Protein AF-A0A9D3XQR3-F1 (afdb_monomer_lite)

Radius of gyration: 24.67 Å; chains: 1; bounding box: 33×75×68 Å

Structure (mmCIF, N/CA/C/O backbone):
data_AF-A0A9D3XQR3-F1
#
_entry.id   AF-A0A9D3XQR3-F1
#
loop_
_atom_site.group_PDB
_atom_site.id
_atom_site.type_symbol
_atom_site.label_atom_id
_atom_site.label_alt_id
_atom_site.label_comp_id
_atom_site.label_asym_id
_atom_site.label_entity_id
_atom_site.label_seq_id
_atom_site.pdbx_PDB_ins_code
_atom_site.Cartn_x
_atom_site.Cartn_y
_atom_site.Cartn_z
_atom_site.occupancy
_atom_site.B_iso_or_equiv
_atom_site.auth_seq_id
_atom_site.auth_comp_id
_atom_site.auth_asym_id
_atom_site.auth_atom_id
_atom_site.pdbx_PDB_model_num
ATOM 1 N N . MET A 1 1 ? 0.867 57.495 -52.611 1.00 36.56 1 MET A N 1
ATOM 2 C CA . MET A 1 1 ? 1.716 58.319 -51.723 1.00 36.56 1 MET A CA 1
ATOM 3 C C . MET A 1 1 ? 1.728 57.601 -50.383 1.00 36.56 1 MET A C 1
ATOM 5 O O . MET A 1 1 ? 0.683 57.529 -49.768 1.00 36.56 1 MET A O 1
ATOM 9 N N . GLY A 1 2 ? 2.753 56.856 -49.982 1.00 34.25 2 GLY A N 1
ATOM 10 C CA . GLY A 1 2 ? 4.183 57.099 -50.151 1.00 34.25 2 GLY A CA 1
ATOM 11 C C . GLY A 1 2 ? 4.692 57.757 -48.869 1.00 34.25 2 GLY A C 1
ATOM 12 O O . GLY A 1 2 ? 4.569 58.967 -48.740 1.00 34.25 2 GLY A O 1
ATOM 13 N N . GLY A 1 3 ? 5.193 56.952 -47.929 1.00 29.38 3 GLY A N 1
ATOM 14 C CA . GLY A 1 3 ? 5.744 57.391 -46.646 1.00 29.38 3 GLY A CA 1
ATOM 15 C C . GLY A 1 3 ? 6.343 56.202 -45.893 1.00 29.38 3 GLY A C 1
ATOM 16 O O . GLY A 1 3 ? 5.610 55.354 -45.401 1.00 29.38 3 GLY A O 1
ATOM 17 N N . VAL A 1 4 ? 7.671 56.126 -45.919 1.00 31.14 4 VAL A N 1
ATOM 18 C CA . VAL A 1 4 ? 8.575 55.076 -45.411 1.00 31.14 4 VAL A CA 1
ATOM 19 C C . VAL A 1 4 ? 9.094 55.483 -44.016 1.00 31.14 4 VAL A C 1
ATOM 21 O O . VAL A 1 4 ? 8.938 56.651 -43.659 1.00 31.14 4 VAL A O 1
ATOM 24 N N . LEU A 1 5 ? 9.830 54.567 -43.347 1.00 29.59 5 LEU A N 1
ATOM 25 C CA . LEU A 1 5 ? 10.970 54.802 -42.415 1.00 29.59 5 LEU A CA 1
ATOM 26 C C . LEU A 1 5 ? 10.578 54.636 -40.910 1.00 29.59 5 LEU A C 1
ATOM 28 O O . LEU A 1 5 ? 9.676 55.329 -40.466 1.00 29.59 5 LEU A O 1
ATOM 32 N N . LEU A 1 6 ? 11.148 53.786 -40.030 1.00 31.88 6 LEU A N 1
ATOM 33 C CA . LEU A 1 6 ? 12.349 52.926 -39.998 1.00 31.88 6 LEU A CA 1
ATOM 34 C C . LEU A 1 6 ? 12.322 51.918 -38.821 1.00 31.88 6 LEU A C 1
ATOM 36 O O . LEU A 1 6 ? 11.731 52.199 -37.784 1.00 31.88 6 LEU A O 1
ATOM 40 N N . GLU A 1 7 ? 13.110 50.851 -39.009 1.00 30.36 7 GLU A N 1
ATOM 41 C CA . GLU A 1 7 ? 13.994 50.143 -38.053 1.00 30.36 7 GLU A CA 1
ATOM 42 C C . GLU A 1 7 ? 13.394 49.355 -36.878 1.00 30.36 7 GLU A C 1
ATOM 44 O O . GLU A 1 7 ? 12.805 49.883 -35.940 1.00 30.36 7 GLU A O 1
ATOM 49 N N . GLY A 1 8 ? 13.694 48.055 -36.894 1.00 31.11 8 GLY A N 1
ATOM 50 C CA . GLY A 1 8 ? 13.479 47.115 -35.802 1.00 31.11 8 GLY A CA 1
ATOM 51 C C . GLY A 1 8 ? 14.103 45.771 -36.158 1.00 31.11 8 GLY A C 1
ATOM 52 O O . GLY A 1 8 ? 13.409 44.854 -36.581 1.00 31.11 8 GLY A O 1
ATOM 53 N N . ASP A 1 9 ? 15.429 45.734 -36.060 1.00 36.53 9 ASP A N 1
ATOM 54 C CA . ASP A 1 9 ? 16.329 44.581 -36.108 1.00 36.53 9 ASP A CA 1
ATOM 55 C C . ASP A 1 9 ? 15.867 43.384 -35.240 1.00 36.53 9 ASP A C 1
ATOM 57 O O . ASP A 1 9 ? 15.055 43.534 -34.327 1.00 36.53 9 ASP A O 1
ATOM 61 N N . GLN A 1 10 ? 16.504 42.231 -35.489 1.00 32.34 10 GLN A N 1
ATOM 62 C CA . GLN A 1 10 ? 16.612 41.003 -34.683 1.00 32.34 10 GLN A CA 1
ATOM 63 C C . GLN A 1 10 ? 15.957 39.760 -35.308 1.00 32.34 10 GLN A C 1
ATOM 65 O O . GLN A 1 10 ? 14.872 39.302 -34.961 1.00 32.34 10 GLN A O 1
ATOM 70 N N . THR A 1 11 ? 16.728 39.155 -36.212 1.00 37.69 11 THR A N 1
ATOM 71 C CA . THR A 1 11 ? 17.119 37.737 -36.192 1.00 37.69 11 THR A CA 1
ATOM 72 C C . THR A 1 11 ? 16.499 36.879 -35.075 1.00 37.69 11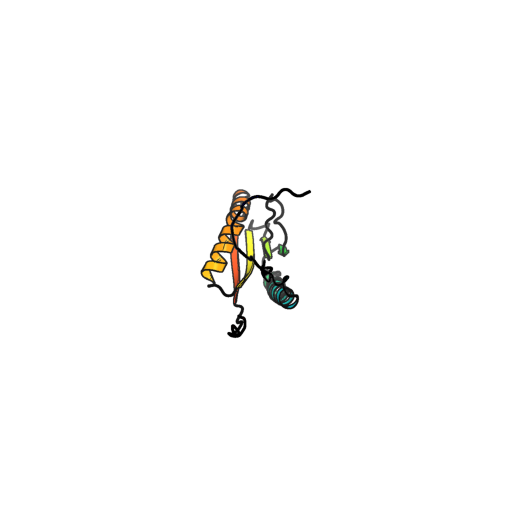 THR A C 1
ATOM 74 O O . THR A 1 11 ? 16.814 37.077 -33.903 1.00 37.69 11 THR A O 1
ATOM 77 N N . LYS A 1 12 ? 15.756 35.829 -35.453 1.00 34.53 12 LYS A N 1
ATOM 78 C CA . LYS A 1 12 ? 16.055 34.410 -35.142 1.00 34.53 12 LYS A CA 1
ATOM 79 C C . LYS A 1 12 ? 14.872 33.524 -35.525 1.00 34.53 12 LYS A C 1
ATOM 81 O O . LYS A 1 12 ? 13.866 33.428 -34.827 1.00 34.53 12 LYS A O 1
ATOM 86 N N . GLU A 1 13 ? 15.054 32.842 -36.651 1.00 39.22 13 GLU A N 1
ATOM 87 C CA . GLU A 1 13 ? 14.327 31.638 -37.033 1.00 39.22 13 GLU A CA 1
ATOM 88 C C . GLU A 1 13 ? 14.352 30.654 -35.855 1.00 39.22 13 GLU A C 1
ATOM 90 O O . GLU A 1 13 ? 15.376 30.043 -35.556 1.00 39.22 13 GLU A O 1
ATOM 95 N N . THR A 1 14 ? 13.229 30.530 -35.153 1.00 30.19 14 THR A N 1
ATOM 96 C CA . THR A 1 14 ? 13.043 29.482 -34.152 1.00 30.19 14 THR A CA 1
ATOM 97 C C . THR A 1 14 ? 12.041 28.511 -34.740 1.00 30.19 14 THR A C 1
ATOM 99 O O . THR A 1 14 ? 10.831 28.703 -34.658 1.00 30.19 14 THR A O 1
ATOM 102 N N . ARG A 1 15 ? 12.561 27.477 -35.406 1.00 38.25 15 ARG A N 1
ATOM 103 C CA . ARG A 1 15 ? 11.777 26.286 -35.720 1.00 38.25 15 ARG A CA 1
ATOM 104 C C . ARG A 1 15 ? 11.408 25.658 -34.384 1.00 38.25 15 ARG A C 1
ATOM 106 O O . ARG A 1 15 ? 12.245 25.016 -33.751 1.00 38.25 15 ARG A O 1
ATOM 113 N N . GLU A 1 16 ? 10.174 25.877 -33.946 1.00 38.38 16 GLU A N 1
ATOM 114 C CA . GLU A 1 16 ? 9.561 25.106 -32.872 1.00 38.38 16 GLU A CA 1
ATOM 115 C C . GLU A 1 16 ? 9.429 23.657 -33.349 1.00 38.38 16 GLU A C 1
ATOM 117 O O . GLU A 1 16 ? 8.412 23.214 -33.878 1.00 38.38 16 GLU A O 1
ATOM 122 N N . GLY A 1 17 ? 10.518 22.904 -33.197 1.00 34.94 17 GLY A N 1
ATOM 123 C CA . GLY A 1 17 ? 10.457 21.460 -33.161 1.00 34.94 17 GLY A CA 1
ATOM 124 C C . GLY A 1 17 ? 9.567 21.100 -31.986 1.00 34.94 17 GLY A C 1
ATOM 125 O O . GLY A 1 17 ? 9.944 21.302 -30.831 1.00 34.94 17 GLY A O 1
ATOM 126 N N . ILE A 1 18 ? 8.368 20.609 -32.289 1.00 38.69 18 ILE A N 1
ATOM 127 C CA . ILE A 1 18 ? 7.464 19.995 -31.328 1.00 38.69 18 ILE A CA 1
ATOM 128 C C . ILE A 1 18 ? 8.293 18.965 -30.561 1.00 38.69 18 ILE A C 1
ATOM 130 O O . ILE A 1 18 ? 8.583 17.879 -31.063 1.00 38.69 18 ILE A O 1
ATOM 134 N N . LYS A 1 19 ? 8.704 19.303 -29.335 1.00 34.22 19 LYS A N 1
ATOM 135 C CA . LYS A 1 19 ? 9.282 18.335 -28.413 1.00 34.22 19 LYS A CA 1
ATOM 136 C C . LYS A 1 19 ? 8.128 17.474 -27.939 1.00 34.22 19 LYS A C 1
ATOM 138 O O . LYS A 1 19 ? 7.573 17.680 -26.860 1.00 34.22 19 LYS A O 1
ATOM 143 N N . VAL A 1 20 ? 7.761 16.504 -28.770 1.00 31.73 20 VAL A N 1
ATOM 144 C CA . VAL A 1 20 ? 6.981 15.356 -28.345 1.00 31.73 20 VAL A CA 1
ATOM 145 C C . VAL A 1 20 ? 7.854 14.661 -27.308 1.00 31.73 20 VAL A C 1
ATOM 147 O O . VAL A 1 20 ? 8.713 13.842 -27.623 1.00 31.73 20 VAL A O 1
ATOM 150 N N . LYS A 1 21 ? 7.672 15.017 -26.032 1.00 37.62 21 LYS A N 1
ATOM 151 C CA . LYS A 1 21 ? 7.964 14.090 -24.946 1.00 37.62 21 LYS A CA 1
ATOM 152 C C . LYS A 1 21 ? 7.113 12.885 -25.302 1.00 37.62 21 LYS A C 1
ATOM 154 O O . LYS A 1 21 ? 5.896 12.934 -25.141 1.00 37.62 21 LYS A O 1
ATOM 159 N N . SER A 1 22 ? 7.738 11.854 -25.860 1.00 35.72 22 SER A N 1
ATOM 160 C CA . SER A 1 22 ? 7.131 10.543 -26.013 1.00 35.72 22 SER A CA 1
ATOM 161 C C . SER A 1 22 ? 6.876 10.008 -24.605 1.00 35.72 22 SER A C 1
ATOM 163 O O . SER A 1 22 ? 7.592 9.160 -24.081 1.00 35.72 22 SER A O 1
ATOM 165 N N . CYS A 1 23 ? 5.857 10.558 -23.950 1.00 45.06 23 CYS A N 1
ATOM 166 C CA . CYS A 1 23 ? 5.075 9.854 -22.971 1.00 45.06 23 CYS A CA 1
ATOM 167 C C . CYS A 1 23 ? 4.427 8.744 -23.779 1.00 45.06 23 CYS A C 1
ATOM 169 O O . CYS A 1 23 ? 3.370 8.955 -24.365 1.00 45.06 23 CYS A O 1
ATOM 171 N N . ILE A 1 24 ? 5.104 7.597 -23.876 1.00 41.50 24 ILE A N 1
ATOM 172 C CA . ILE A 1 24 ? 4.466 6.363 -24.318 1.00 41.50 24 ILE A CA 1
ATOM 173 C C . ILE A 1 24 ? 3.204 6.281 -23.456 1.00 41.50 24 ILE A C 1
ATOM 175 O O . ILE A 1 24 ? 3.344 6.191 -22.231 1.00 41.50 24 ILE A O 1
ATOM 179 N N . PRO A 1 25 ? 1.991 6.400 -24.021 1.00 44.31 25 PRO A N 1
ATOM 180 C CA . PRO A 1 25 ? 0.789 6.163 -23.254 1.00 44.31 25 PRO A CA 1
ATOM 181 C C . PRO A 1 25 ? 0.879 4.694 -22.870 1.00 44.31 25 PRO A C 1
ATOM 183 O O . PRO A 1 25 ? 0.705 3.835 -23.726 1.00 44.31 25 PRO A O 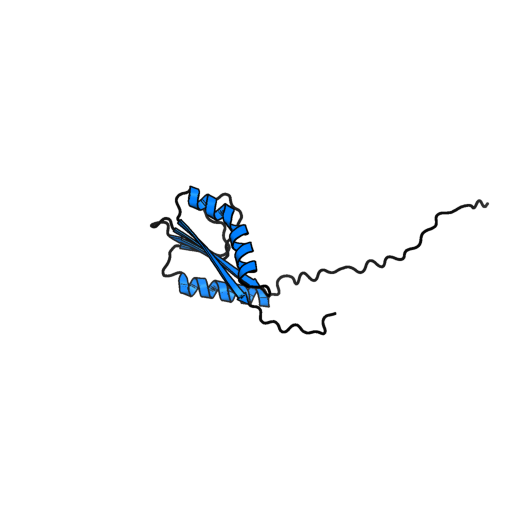1
ATOM 186 N N . TYR A 1 26 ? 1.336 4.449 -21.638 1.00 54.62 26 TYR A N 1
ATOM 187 C CA . TYR A 1 26 ? 1.419 3.182 -20.921 1.00 54.62 26 TYR A CA 1
ATOM 188 C C . TYR A 1 26 ? 1.118 1.997 -21.848 1.00 54.62 26 TYR A C 1
ATOM 190 O O . TYR A 1 26 ? -0.043 1.608 -21.982 1.00 54.62 26 TYR A O 1
ATOM 198 N N . SER A 1 27 ? 2.127 1.519 -22.597 1.00 65.06 27 SER A N 1
ATOM 199 C CA . SER A 1 27 ? 1.870 0.572 -23.688 1.00 65.06 27 SER A CA 1
ATOM 200 C C . SER A 1 27 ? 1.033 -0.588 -23.150 1.00 65.06 27 SER A C 1
ATOM 202 O O . SER A 1 27 ? 1.240 -1.041 -22.021 1.00 65.06 27 SER A O 1
ATOM 204 N N . ARG A 1 28 ? 0.050 -1.063 -23.918 1.00 70.25 28 ARG A N 1
ATOM 205 C CA . ARG A 1 28 ? -0.840 -2.145 -23.465 1.00 70.25 28 ARG A CA 1
ATOM 206 C C . ARG A 1 28 ? -0.043 -3.347 -22.936 1.00 70.25 28 ARG A C 1
ATOM 208 O O . ARG A 1 28 ? -0.430 -3.955 -21.947 1.00 70.25 28 ARG A O 1
ATOM 215 N N . ALA A 1 29 ? 1.108 -3.634 -23.546 1.00 69.81 29 ALA A N 1
ATOM 216 C CA . ALA A 1 29 ? 2.051 -4.651 -23.085 1.00 69.81 29 ALA A CA 1
ATOM 217 C C . ALA A 1 29 ? 2.606 -4.370 -21.676 1.00 69.81 29 ALA A C 1
ATOM 219 O O . ALA A 1 29 ? 2.673 -5.277 -20.850 1.00 69.81 29 ALA A O 1
ATOM 220 N N . TRP A 1 30 ? 2.951 -3.117 -21.374 1.00 67.19 30 TRP A N 1
ATOM 221 C CA . TRP A 1 30 ? 3.426 -2.699 -20.056 1.00 67.19 30 TRP A CA 1
ATOM 222 C C . TRP A 1 30 ? 2.332 -2.801 -18.984 1.00 67.19 30 TRP A C 1
ATOM 224 O O . TRP A 1 30 ? 2.590 -3.327 -17.903 1.00 67.19 30 TRP A O 1
ATOM 234 N N . GLN A 1 31 ? 1.090 -2.398 -19.295 1.00 74.81 31 GLN A N 1
ATOM 235 C CA . GLN A 1 31 ? -0.062 -2.601 -18.395 1.00 74.81 31 GLN A CA 1
ATOM 236 C C . GLN A 1 31 ? -0.302 -4.083 -18.108 1.00 74.81 31 GLN A C 1
ATOM 238 O O . GLN A 1 31 ? -0.502 -4.474 -16.962 1.00 74.81 31 GLN A O 1
ATOM 243 N N . LEU A 1 32 ? -0.258 -4.923 -19.144 1.00 78.62 32 LEU A N 1
ATOM 244 C CA . LEU A 1 32 ? -0.454 -6.363 -19.001 1.00 78.62 32 LEU A CA 1
ATOM 245 C C . LEU A 1 32 ? 0.645 -7.001 -18.151 1.00 78.62 32 LEU A C 1
ATOM 247 O O . LEU A 1 32 ? 0.343 -7.832 -17.295 1.00 78.62 32 LEU A O 1
ATOM 251 N N . HIS A 1 33 ? 1.902 -6.598 -18.346 1.00 74.00 33 HIS A N 1
ATOM 252 C CA . HIS A 1 33 ? 3.019 -7.088 -17.543 1.00 74.00 33 HIS A CA 1
ATOM 253 C C . HIS A 1 33 ? 2.844 -6.718 -16.067 1.00 74.00 33 HIS A C 1
ATOM 255 O O . HIS A 1 33 ? 2.918 -7.584 -15.194 1.00 74.00 33 HIS A O 1
ATOM 261 N N . TYR A 1 34 ? 2.515 -5.453 -15.808 1.00 76.38 34 TYR A N 1
ATOM 262 C CA . TYR A 1 34 ? 2.249 -4.937 -14.474 1.00 76.38 34 TYR A CA 1
ATOM 263 C C . TYR A 1 34 ? 1.107 -5.691 -13.773 1.00 76.38 34 TYR A C 1
ATOM 265 O O . TYR A 1 34 ? 1.289 -6.246 -12.688 1.00 76.38 34 TYR A O 1
ATOM 273 N N . ASN A 1 35 ? -0.039 -5.811 -14.447 1.00 81.81 35 ASN A N 1
ATOM 274 C CA . ASN A 1 35 ? -1.210 -6.515 -13.928 1.00 81.81 35 ASN A CA 1
ATOM 275 C C . ASN A 1 35 ? -0.925 -8.004 -13.703 1.00 81.81 35 ASN A C 1
ATOM 277 O O . ASN A 1 35 ? -1.423 -8.587 -12.747 1.00 81.81 35 ASN A O 1
ATOM 281 N N . THR A 1 36 ? -0.102 -8.637 -14.545 1.00 83.00 36 THR A N 1
ATOM 282 C CA . THR A 1 36 ? 0.269 -10.052 -14.380 1.00 83.00 36 THR A CA 1
ATOM 283 C C . THR A 1 36 ? 1.050 -10.277 -13.085 1.00 83.00 36 THR A C 1
ATOM 285 O O . THR A 1 36 ? 0.771 -11.232 -12.357 1.00 83.00 36 THR A O 1
ATOM 288 N N . ILE A 1 37 ? 1.998 -9.390 -12.769 1.00 81.25 37 ILE A N 1
ATOM 289 C CA . ILE A 1 37 ? 2.773 -9.448 -11.521 1.00 81.25 37 ILE A CA 1
ATOM 290 C C . ILE A 1 37 ? 1.856 -9.213 -10.317 1.00 81.25 37 ILE A C 1
ATOM 292 O O . ILE A 1 37 ? 1.858 -10.015 -9.383 1.00 81.25 37 ILE A O 1
ATOM 296 N N . GLN A 1 38 ? 1.034 -8.160 -10.363 1.00 83.44 38 GLN A N 1
ATOM 297 C CA . GLN A 1 38 ? 0.082 -7.829 -9.300 1.00 83.44 38 GLN A CA 1
ATOM 298 C C . GLN A 1 38 ? -0.897 -8.983 -9.039 1.00 83.44 38 GLN A C 1
ATOM 300 O O . GLN A 1 38 ? -1.033 -9.433 -7.904 1.00 83.44 38 GLN A O 1
ATOM 305 N N . ASN A 1 39 ? -1.514 -9.534 -10.087 1.00 85.25 39 ASN A N 1
ATOM 306 C CA . ASN A 1 39 ? -2.477 -10.632 -9.977 1.00 85.25 39 ASN A CA 1
ATOM 307 C C . ASN A 1 39 ? -1.846 -11.908 -9.417 1.00 85.25 39 ASN A C 1
ATOM 309 O O . ASN A 1 39 ? -2.485 -12.626 -8.648 1.00 85.25 39 ASN A O 1
ATOM 313 N N . ARG A 1 40 ? -0.587 -12.194 -9.771 1.00 83.38 40 ARG A N 1
ATOM 314 C CA . ARG A 1 40 ? 0.150 -13.326 -9.202 1.00 83.38 40 ARG A CA 1
ATOM 315 C C . ARG A 1 40 ? 0.370 -13.149 -7.702 1.00 83.38 40 ARG A C 1
ATOM 317 O O . ARG A 1 40 ? 0.101 -14.078 -6.949 1.00 83.38 40 ARG A O 1
ATOM 324 N N . LEU A 1 41 ? 0.811 -11.964 -7.276 1.00 78.25 41 LEU A N 1
ATOM 325 C CA . LEU A 1 41 ? 1.008 -11.654 -5.858 1.00 78.25 41 LEU A CA 1
ATOM 326 C C . LEU A 1 41 ? -0.297 -11.780 -5.079 1.00 78.25 41 LEU A C 1
ATOM 328 O O . LEU A 1 41 ? -0.325 -12.443 -4.049 1.00 78.25 41 LEU A O 1
ATOM 332 N N . VAL A 1 42 ? -1.382 -11.200 -5.596 1.00 82.62 42 VAL A N 1
ATOM 333 C CA . VAL A 1 42 ? -2.705 -11.310 -4.976 1.00 82.62 42 VAL A CA 1
ATOM 334 C C . VAL A 1 42 ? -3.097 -12.778 -4.849 1.00 82.62 42 VAL A C 1
ATOM 336 O O . VAL A 1 42 ? -3.361 -13.225 -3.744 1.00 82.62 42 VAL A O 1
ATOM 339 N N . ARG A 1 43 ? -3.056 -13.568 -5.925 1.00 81.44 43 ARG A N 1
ATOM 340 C CA . ARG A 1 43 ? -3.445 -14.987 -5.877 1.00 81.44 43 ARG A CA 1
ATOM 341 C C . ARG A 1 43 ? -2.637 -15.799 -4.860 1.00 81.44 43 ARG A C 1
ATOM 343 O O . ARG A 1 43 ? -3.212 -16.616 -4.146 1.00 81.44 43 ARG A O 1
ATOM 350 N N . ASP A 1 44 ? -1.324 -15.595 -4.810 1.00 76.12 44 ASP A N 1
ATOM 351 C CA . ASP A 1 44 ? -0.426 -16.451 -4.032 1.00 76.12 44 ASP A CA 1
ATOM 352 C C . ASP A 1 44 ? -0.370 -16.028 -2.538 1.00 76.12 44 ASP A C 1
ATOM 354 O O . ASP A 1 44 ? -0.132 -16.866 -1.667 1.00 76.12 44 ASP A O 1
ATOM 358 N N . ILE A 1 45 ? -0.633 -14.749 -2.223 1.00 70.44 45 ILE A N 1
ATOM 359 C CA . ILE A 1 45 ? -0.562 -14.170 -0.863 1.00 70.44 45 ILE A CA 1
ATOM 360 C C . ILE A 1 45 ? -1.952 -14.067 -0.202 1.00 70.44 45 ILE A C 1
ATOM 362 O O . ILE A 1 45 ? -2.073 -14.260 1.012 1.00 70.44 45 ILE A O 1
ATOM 366 N N . ALA A 1 46 ? -3.008 -13.806 -0.984 1.00 62.53 46 ALA A N 1
ATOM 367 C CA . ALA A 1 46 ? -4.363 -13.515 -0.498 1.00 62.53 46 ALA A CA 1
ATOM 368 C C . ALA A 1 46 ? -4.968 -14.491 0.497 1.00 62.53 46 ALA A C 1
ATOM 370 O O . ALA A 1 46 ? -5.548 -14.028 1.479 1.00 62.53 46 ALA A O 1
ATOM 371 N N . PRO A 1 47 ? -4.840 -15.813 0.320 1.00 64.44 47 PRO A N 1
ATOM 372 C CA . PRO A 1 47 ? -5.570 -16.741 1.172 1.00 64.44 47 PRO A CA 1
ATOM 373 C C . PRO A 1 47 ? -5.096 -16.758 2.633 1.00 64.44 47 PRO A C 1
ATOM 375 O O . PRO A 1 47 ? -5.682 -17.472 3.439 1.00 64.44 47 PRO A O 1
ATOM 378 N N . ARG A 1 48 ? -4.007 -16.054 2.979 1.00 68.56 48 ARG A N 1
ATOM 379 C CA . ARG A 1 48 ? -3.275 -16.283 4.235 1.00 68.56 48 ARG A CA 1
ATOM 380 C C . ARG A 1 48 ? -3.166 -15.079 5.170 1.00 68.56 48 ARG A C 1
ATOM 382 O O . ARG A 1 48 ? -2.795 -15.280 6.319 1.00 68.56 48 ARG A O 1
ATOM 389 N N . LEU A 1 49 ? -3.417 -13.854 4.699 1.00 73.25 49 LEU A N 1
ATOM 390 C CA . LEU A 1 49 ? -2.963 -12.636 5.400 1.00 73.25 49 LEU A CA 1
ATOM 391 C C . LEU A 1 49 ? -4.047 -11.581 5.682 1.00 73.25 49 LEU A C 1
ATOM 393 O O . LEU A 1 49 ? -3.745 -10.604 6.361 1.00 73.25 49 LEU A O 1
ATOM 397 N N . GLY A 1 50 ? -5.283 -11.762 5.205 1.00 81.06 50 GLY A N 1
ATOM 398 C CA . GLY A 1 50 ? -6.406 -10.865 5.504 1.00 81.06 50 GLY A CA 1
ATOM 399 C C . GLY A 1 50 ? -7.163 -10.383 4.267 1.00 81.06 50 GLY A C 1
ATOM 400 O O . GLY A 1 50 ? -7.088 -10.981 3.195 1.00 81.06 50 GLY A O 1
ATOM 401 N N . GLU A 1 51 ? -7.910 -9.292 4.427 1.00 87.12 51 GLU A N 1
ATOM 402 C CA . GLU A 1 51 ? -8.678 -8.663 3.350 1.00 87.12 51 GLU A CA 1
ATOM 403 C C . GLU A 1 51 ? -7.735 -7.923 2.396 1.00 87.12 51 GLU A C 1
ATOM 405 O O . GLU A 1 51 ? -6.919 -7.110 2.836 1.00 87.12 51 GLU A O 1
ATOM 410 N N . ILE A 1 52 ? -7.846 -8.182 1.090 1.00 86.31 52 ILE A N 1
ATOM 411 C CA . ILE A 1 52 ? -7.021 -7.520 0.076 1.00 86.31 52 ILE A CA 1
ATOM 412 C C . ILE A 1 52 ? -7.810 -6.473 -0.684 1.00 86.31 52 ILE A C 1
ATOM 414 O O . ILE A 1 52 ? -8.889 -6.729 -1.207 1.00 86.31 52 ILE A O 1
ATOM 418 N N . SER A 1 53 ? -7.191 -5.307 -0.810 1.00 87.44 53 SER A N 1
ATOM 419 C CA . SER A 1 53 ? -7.590 -4.236 -1.709 1.00 87.44 53 SER A CA 1
ATOM 420 C C . SER A 1 53 ? -6.494 -4.016 -2.748 1.00 87.44 53 SER A C 1
ATOM 422 O O . SER A 1 53 ? -5.309 -4.011 -2.415 1.00 87.44 53 SER A O 1
ATOM 424 N N . VAL A 1 54 ? -6.879 -3.836 -4.010 1.00 86.94 54 VAL A N 1
ATOM 425 C CA . VAL A 1 54 ? -5.947 -3.707 -5.140 1.00 86.94 54 VAL A CA 1
ATOM 426 C C . VAL A 1 54 ? -6.204 -2.383 -5.845 1.00 86.94 54 VAL A C 1
ATOM 428 O O . VAL A 1 54 ? -7.321 -2.146 -6.293 1.00 86.94 54 VAL A O 1
ATOM 431 N N . ASN A 1 55 ? -5.189 -1.523 -5.961 1.00 85.81 55 ASN A N 1
ATOM 432 C CA . ASN A 1 55 ? -5.303 -0.185 -6.564 1.00 85.81 55 ASN A CA 1
ATOM 433 C C . ASN A 1 55 ? -6.443 0.675 -5.965 1.00 85.81 55 ASN A C 1
ATOM 435 O O . ASN A 1 55 ? -7.049 1.500 -6.658 1.00 85.81 55 ASN A O 1
ATOM 439 N N . CYS A 1 56 ? -6.746 0.495 -4.677 1.00 84.31 56 CYS A N 1
ATOM 440 C CA . CYS A 1 56 ? -7.829 1.190 -3.978 1.00 84.31 56 CYS A CA 1
ATOM 441 C C . CYS A 1 56 ? -7.291 2.134 -2.901 1.00 84.31 56 CYS A C 1
ATOM 443 O O . CYS A 1 56 ? -6.216 1.925 -2.342 1.00 84.31 56 CYS A O 1
ATOM 445 N N . THR A 1 57 ? -8.069 3.169 -2.586 1.00 87.31 57 THR A N 1
ATOM 446 C CA . THR A 1 57 ? -7.844 3.993 -1.393 1.00 87.31 57 THR A CA 1
ATOM 447 C C . THR A 1 57 ? -8.100 3.165 -0.142 1.00 87.31 57 THR A C 1
ATOM 449 O O . THR A 1 57 ? -9.035 2.363 -0.120 1.00 87.31 57 THR A O 1
ATOM 452 N N . ILE A 1 58 ? -7.310 3.378 0.911 1.00 83.50 58 ILE A N 1
ATOM 453 C CA . ILE A 1 58 ? -7.498 2.651 2.169 1.00 83.50 58 ILE A CA 1
ATOM 454 C C . ILE A 1 58 ? -8.729 3.206 2.897 1.00 83.50 58 ILE A C 1
ATOM 456 O O . ILE A 1 58 ? -8.740 4.402 3.224 1.00 83.50 58 ILE A O 1
ATOM 460 N N . PRO A 1 59 ? -9.757 2.375 3.165 1.00 80.00 59 PRO A N 1
ATOM 461 C CA . PRO A 1 59 ? -10.964 2.815 3.849 1.00 80.00 59 PRO A CA 1
ATOM 462 C C . PRO A 1 59 ? -10.649 3.436 5.206 1.00 80.00 59 PRO A C 1
ATOM 464 O O . PRO A 1 59 ? -9.761 2.985 5.930 1.00 80.00 59 PRO A O 1
ATOM 467 N N . GLY A 1 60 ? -11.403 4.473 5.560 1.00 79.81 60 GLY A N 1
ATOM 468 C CA . GLY A 1 60 ? -11.202 5.172 6.820 1.00 79.81 60 GLY A CA 1
ATOM 469 C C . GLY A 1 60 ? -9.944 6.034 6.840 1.00 79.81 60 GLY A C 1
ATOM 470 O O . GLY A 1 60 ? -9.476 6.342 7.927 1.00 79.81 60 GLY A O 1
ATOM 471 N N . THR A 1 61 ? -9.393 6.437 5.691 1.00 82.62 61 THR A N 1
ATOM 472 C CA . THR A 1 61 ? -8.397 7.516 5.576 1.00 82.62 61 THR A CA 1
ATOM 473 C C . THR A 1 61 ? -8.872 8.552 4.562 1.00 82.62 61 THR A C 1
ATOM 475 O O . THR A 1 61 ? -9.494 8.184 3.570 1.00 82.62 61 THR A O 1
ATOM 478 N N . ASP A 1 62 ? -8.540 9.827 4.770 1.00 85.31 62 ASP A N 1
ATOM 479 C CA . ASP A 1 62 ? -8.829 10.900 3.799 1.00 85.31 62 ASP A CA 1
ATOM 480 C C . ASP A 1 62 ? -7.800 10.939 2.653 1.00 85.31 62 ASP A C 1
ATOM 482 O O . ASP A 1 62 ? -7.778 11.846 1.821 1.00 85.31 62 ASP A O 1
ATOM 486 N N . SER A 1 63 ? -6.904 9.949 2.610 1.00 86.69 63 SER A N 1
ATOM 487 C CA . SER A 1 63 ? -5.863 9.858 1.602 1.00 86.69 63 SER A CA 1
ATOM 488 C C . SER A 1 63 ? -6.437 9.381 0.274 1.00 86.69 63 SER A C 1
ATOM 490 O O . SER A 1 63 ? -7.066 8.329 0.182 1.00 86.69 63 SER A O 1
ATOM 492 N N . GLN A 1 64 ? -6.122 10.108 -0.795 1.00 88.06 64 GLN A N 1
ATOM 493 C CA . GLN A 1 64 ? -6.403 9.667 -2.163 1.00 88.06 64 GLN A CA 1
ATOM 494 C C . GLN A 1 64 ? -5.338 8.699 -2.702 1.00 88.06 64 GLN A C 1
ATOM 496 O O . GLN A 1 64 ? -5.404 8.287 -3.863 1.00 88.06 64 GLN A O 1
ATOM 501 N N . LEU A 1 65 ? -4.337 8.342 -1.888 1.00 89.00 65 LEU A N 1
ATOM 502 C CA . LEU A 1 65 ? -3.290 7.413 -2.287 1.00 89.00 65 LEU A CA 1
ATOM 503 C C . LEU A 1 65 ? -3.864 6.008 -2.475 1.00 89.00 65 LEU A C 1
ATOM 505 O O . LEU A 1 65 ? -4.647 5.515 -1.666 1.00 89.00 65 LEU A O 1
ATOM 509 N N . ARG A 1 66 ? -3.427 5.365 -3.558 1.00 90.12 66 ARG A N 1
ATOM 510 C CA . ARG A 1 66 ? -3.840 4.020 -3.955 1.00 90.12 66 ARG A CA 1
ATOM 511 C C . ARG A 1 66 ? -2.600 3.139 -4.034 1.00 90.12 66 ARG A C 1
ATOM 513 O O . ARG A 1 66 ? -1.906 3.195 -5.047 1.00 90.12 66 ARG A O 1
ATOM 520 N N . PRO A 1 67 ? -2.263 2.421 -2.954 1.00 88.31 67 PRO A N 1
ATOM 521 C CA . PRO A 1 67 ? -1.274 1.359 -3.013 1.00 88.31 67 PRO A CA 1
ATOM 522 C C . PRO A 1 67 ? -1.725 0.294 -4.011 1.00 88.31 67 PRO A C 1
ATOM 524 O O . PRO A 1 67 ? -2.926 0.047 -4.162 1.00 88.31 67 PRO A O 1
ATOM 527 N N . ASP A 1 68 ? -0.771 -0.361 -4.662 1.00 87.88 68 ASP A N 1
ATOM 528 C CA . ASP A 1 68 ? -1.105 -1.383 -5.653 1.00 87.88 68 ASP A CA 1
ATOM 529 C C . ASP A 1 68 ? -1.748 -2.589 -4.982 1.00 87.88 68 ASP A C 1
ATOM 531 O O . ASP A 1 68 ? -2.708 -3.158 -5.494 1.00 87.88 68 ASP A O 1
ATOM 535 N N . ILE A 1 69 ? -1.249 -2.961 -3.806 1.00 88.25 69 ILE A N 1
ATOM 536 C CA . ILE A 1 69 ? -1.842 -3.986 -2.961 1.00 88.25 69 ILE A CA 1
ATOM 537 C C . ILE A 1 69 ? -1.834 -3.471 -1.525 1.00 88.25 69 ILE A C 1
ATOM 539 O O . ILE A 1 69 ? -0.812 -3.024 -1.005 1.00 88.25 69 ILE A O 1
ATOM 543 N N . ALA A 1 70 ? -2.977 -3.569 -0.864 1.00 89.81 70 ALA A N 1
ATOM 544 C CA . ALA A 1 70 ? -3.101 -3.366 0.564 1.00 89.81 70 ALA A CA 1
ATOM 545 C C . ALA A 1 70 ? -3.744 -4.598 1.184 1.00 89.81 70 ALA A C 1
ATOM 547 O O . ALA A 1 70 ? -4.807 -5.035 0.748 1.00 89.81 70 ALA A O 1
ATOM 548 N N . ILE A 1 71 ? -3.089 -5.149 2.197 1.00 89.50 71 ILE A N 1
ATOM 549 C CA . ILE A 1 71 ? -3.579 -6.291 2.961 1.00 89.50 71 ILE A CA 1
ATOM 550 C C . ILE A 1 71 ? -3.942 -5.782 4.346 1.00 89.50 71 ILE A C 1
ATOM 552 O O . ILE A 1 71 ? -3.089 -5.215 5.028 1.00 89.50 71 ILE A O 1
ATOM 556 N N . THR A 1 72 ? -5.195 -5.960 4.746 1.00 89.62 72 THR A N 1
ATOM 557 C CA . THR A 1 72 ? -5.710 -5.501 6.036 1.00 89.62 72 THR A CA 1
ATOM 558 C C . THR A 1 72 ? -6.136 -6.698 6.872 1.00 89.62 72 THR A C 1
ATOM 560 O O . THR A 1 72 ? -7.095 -7.396 6.544 1.00 89.62 72 THR A O 1
ATOM 563 N N . ASP A 1 73 ? -5.455 -6.893 7.995 1.00 89.69 73 ASP A N 1
ATOM 564 C CA . ASP A 1 73 ? -5.912 -7.745 9.084 1.00 89.69 73 ASP A CA 1
ATOM 565 C C . ASP A 1 73 ? -6.537 -6.854 10.164 1.00 89.69 73 ASP A C 1
ATOM 567 O O . ASP A 1 73 ? -5.852 -6.212 10.966 1.00 89.69 73 ASP A O 1
ATOM 571 N N . LYS A 1 74 ? -7.871 -6.791 10.169 1.00 86.44 74 LYS A N 1
ATOM 572 C CA . LYS A 1 74 ? -8.633 -6.003 11.147 1.00 86.44 74 LYS A CA 1
ATOM 573 C C . LYS A 1 74 ? -8.554 -6.595 12.557 1.00 86.44 74 LYS A C 1
ATOM 575 O O . LYS A 1 74 ? -8.606 -5.832 13.517 1.00 86.44 74 LYS A O 1
ATOM 580 N N . ALA A 1 75 ? -8.414 -7.917 12.687 1.00 87.69 75 ALA A N 1
ATOM 581 C CA . ALA A 1 75 ? -8.375 -8.591 13.983 1.00 87.69 75 ALA A CA 1
ATOM 582 C C . ALA A 1 75 ? -7.064 -8.289 14.718 1.00 87.69 75 ALA A C 1
ATOM 584 O O . ALA A 1 75 ? -7.076 -7.975 15.905 1.00 87.69 75 ALA A O 1
ATOM 585 N N . GLN A 1 76 ? -5.945 -8.306 13.991 1.00 89.62 76 GLN A N 1
ATOM 586 C CA . GLN A 1 76 ? -4.621 -7.981 14.530 1.00 89.62 76 GLN A CA 1
ATOM 587 C C . GLN A 1 76 ? -4.280 -6.486 14.449 1.00 89.62 76 GLN A C 1
ATOM 589 O O . GLN A 1 76 ? -3.193 -6.086 14.857 1.00 89.62 76 GLN A O 1
ATOM 594 N N . LYS A 1 77 ? -5.180 -5.654 13.902 1.00 92.25 77 LYS A N 1
ATOM 595 C CA . LYS A 1 77 ? -4.917 -4.249 13.546 1.00 92.25 77 LYS A CA 1
ATOM 596 C C . LYS A 1 77 ? -3.607 -4.083 12.771 1.00 92.25 77 LYS A C 1
ATOM 598 O O . LYS A 1 77 ? -2.786 -3.224 13.082 1.00 92.25 77 LYS A O 1
ATOM 603 N N . LYS A 1 78 ? -3.418 -4.878 11.722 1.00 92.12 78 LYS A N 1
ATOM 604 C CA . LYS A 1 78 ? -2.218 -4.838 10.885 1.00 92.12 78 LYS A CA 1
ATOM 605 C C . LYS A 1 78 ? -2.559 -4.503 9.443 1.00 92.12 78 LYS A C 1
ATOM 607 O O . LYS A 1 78 ? -3.510 -5.039 8.881 1.00 92.12 78 LYS A O 1
ATOM 612 N N . ILE A 1 79 ? -1.766 -3.625 8.838 1.00 91.44 79 ILE A N 1
ATOM 613 C CA . ILE A 1 79 ? -1.877 -3.257 7.428 1.00 91.44 79 ILE A CA 1
ATOM 614 C C . ILE A 1 79 ? -0.520 -3.434 6.753 1.00 91.44 79 ILE A C 1
ATOM 616 O O . ILE A 1 79 ? 0.497 -2.914 7.213 1.00 91.44 79 ILE A O 1
ATOM 620 N N . ILE A 1 80 ? -0.511 -4.153 5.635 1.00 90.75 80 ILE A N 1
ATOM 621 C CA . ILE A 1 80 ? 0.659 -4.314 4.773 1.00 90.75 80 ILE A CA 1
ATOM 622 C C . ILE A 1 80 ? 0.370 -3.596 3.460 1.00 90.75 80 ILE A C 1
ATOM 624 O O . ILE A 1 80 ? -0.535 -3.980 2.723 1.00 90.75 80 ILE A O 1
ATOM 628 N N . LEU A 1 81 ? 1.145 -2.557 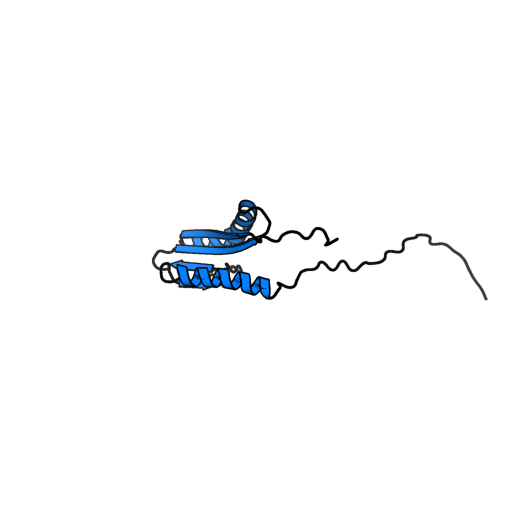3.168 1.00 91.31 81 LEU A N 1
ATOM 629 C CA . LEU A 1 81 ? 1.090 -1.826 1.908 1.00 91.31 81 LEU A CA 1
ATOM 630 C C . LEU A 1 81 ? 2.216 -2.326 1.010 1.00 91.31 81 LEU A C 1
ATOM 632 O O . LEU A 1 81 ? 3.384 -2.260 1.394 1.00 91.31 81 LEU A O 1
ATOM 636 N N . VAL A 1 82 ? 1.878 -2.822 -0.175 1.00 87.94 82 VAL A N 1
ATOM 637 C CA . VAL A 1 82 ? 2.842 -3.305 -1.163 1.00 87.94 82 VAL A CA 1
ATOM 638 C C . VAL A 1 82 ? 2.637 -2.546 -2.459 1.00 87.94 82 VAL A C 1
ATOM 640 O O . VAL A 1 82 ? 1.539 -2.511 -3.010 1.00 87.94 82 VAL A O 1
ATOM 643 N N . ASP A 1 83 ? 3.716 -1.951 -2.948 1.00 86.62 83 ASP A N 1
ATOM 644 C CA . ASP A 1 83 ? 3.732 -1.273 -4.236 1.00 86.62 83 ASP A CA 1
ATOM 645 C C . ASP A 1 83 ? 4.675 -2.012 -5.201 1.00 86.62 83 ASP A C 1
ATOM 647 O O . ASP A 1 83 ? 5.804 -2.372 -4.847 1.00 86.62 83 ASP A O 1
ATOM 651 N N . VAL A 1 84 ? 4.173 -2.303 -6.398 1.00 80.44 84 VAL A N 1
ATOM 652 C CA . VAL A 1 84 ? 4.904 -2.935 -7.490 1.00 80.44 84 VAL A CA 1
ATOM 653 C C . VAL A 1 84 ? 5.482 -1.820 -8.348 1.00 80.44 84 VAL A C 1
ATOM 655 O O . VAL A 1 84 ? 4.765 -0.995 -8.912 1.00 80.44 84 VAL A O 1
ATOM 658 N N . MET A 1 85 ? 6.801 -1.811 -8.495 1.00 76.31 85 MET A N 1
ATOM 659 C CA . MET A 1 85 ? 7.495 -0.908 -9.399 1.00 76.31 85 MET A CA 1
ATOM 660 C C . MET A 1 85 ? 8.176 -1.711 -10.495 1.00 76.31 85 MET A C 1
ATOM 662 O O . MET A 1 85 ? 8.813 -2.720 -10.226 1.00 76.31 85 MET A O 1
ATOM 666 N N . VAL A 1 86 ? 8.102 -1.228 -11.730 1.00 71.25 86 VAL A N 1
ATOM 667 C CA . VAL A 1 86 ? 8.983 -1.691 -12.800 1.00 71.25 86 VAL A CA 1
ATOM 668 C C . VAL A 1 86 ? 9.915 -0.538 -13.138 1.00 71.25 86 VAL A C 1
ATOM 670 O O . VAL A 1 86 ? 9.441 0.516 -13.561 1.00 71.25 86 VAL A O 1
ATOM 673 N N . SER A 1 87 ? 11.217 -0.689 -12.899 1.00 67.62 87 SER A N 1
ATOM 674 C CA . SER A 1 87 ? 12.179 0.393 -13.137 1.00 67.62 87 SER A CA 1
ATOM 675 C C . SER A 1 87 ? 13.499 -0.100 -13.728 1.00 67.62 87 SER A C 1
ATOM 677 O O . SER A 1 87 ? 13.856 -1.279 -13.637 1.00 67.62 87 SER A O 1
ATOM 679 N N . SER A 1 88 ? 14.213 0.827 -14.369 1.00 62.50 88 SER A N 1
ATOM 680 C CA . SER A 1 88 ? 15.601 0.662 -14.817 1.00 62.50 88 SER A CA 1
ATOM 681 C C . SER A 1 88 ? 16.621 1.256 -13.831 1.00 62.50 88 SER A C 1
ATOM 683 O O . SER A 1 88 ? 17.820 1.082 -14.029 1.00 62.50 88 SER A O 1
ATOM 685 N N . GLU A 1 89 ? 16.153 1.980 -12.805 1.00 64.94 89 GLU A N 1
ATOM 686 C CA . GLU A 1 89 ? 16.954 2.581 -11.723 1.00 64.94 89 GLU A CA 1
ATOM 687 C C . GLU A 1 89 ? 17.314 1.547 -10.635 1.00 64.94 89 GLU A C 1
ATOM 689 O O . GLU A 1 89 ? 16.822 0.413 -10.643 1.00 64.94 89 GLU A O 1
ATOM 694 N N . THR A 1 90 ? 18.197 1.899 -9.694 1.00 71.00 90 THR A N 1
ATOM 695 C CA . THR A 1 90 ? 18.603 0.954 -8.643 1.00 71.00 90 THR A CA 1
ATOM 696 C C . THR A 1 90 ? 17.434 0.654 -7.696 1.00 71.00 90 THR A C 1
ATOM 698 O O . THR A 1 90 ? 16.655 1.537 -7.337 1.00 71.00 90 THR A O 1
ATOM 701 N N . PHE A 1 91 ? 17.315 -0.600 -7.238 1.00 73.31 91 PHE A N 1
ATOM 702 C CA . PHE A 1 91 ? 16.229 -1.045 -6.345 1.00 73.31 91 PHE A CA 1
ATOM 703 C C . PHE A 1 91 ? 16.041 -0.130 -5.120 1.00 73.31 91 PHE A C 1
ATOM 705 O O . PHE A 1 91 ? 14.915 0.108 -4.685 1.00 73.31 91 PHE A O 1
ATOM 712 N N . ARG A 1 92 ? 17.144 0.388 -4.559 1.00 77.94 92 ARG A N 1
ATOM 713 C CA . ARG A 1 92 ? 17.131 1.220 -3.346 1.00 77.94 92 ARG A CA 1
ATOM 714 C C . ARG A 1 92 ? 16.452 2.569 -3.564 1.00 77.94 92 ARG A C 1
ATOM 716 O O . ARG A 1 92 ? 15.656 2.962 -2.718 1.00 77.94 92 ARG A O 1
ATOM 723 N N . GLU A 1 93 ? 16.739 3.249 -4.669 1.00 78.69 93 GLU A N 1
ATOM 724 C CA . GLU A 1 93 ? 16.185 4.577 -4.976 1.00 78.69 93 GLU A CA 1
ATOM 725 C C . GLU A 1 93 ? 14.689 4.485 -5.291 1.00 78.69 93 GLU A C 1
ATOM 727 O O . GLU A 1 93 ? 13.870 5.178 -4.682 1.00 78.69 93 GLU A O 1
ATOM 732 N N . ALA A 1 94 ? 14.336 3.525 -6.148 1.00 77.38 94 ALA A N 1
ATOM 733 C CA . ALA A 1 94 ? 12.965 3.138 -6.459 1.00 77.38 94 ALA A CA 1
ATOM 734 C C . ALA A 1 94 ? 12.132 2.883 -5.189 1.00 77.38 94 ALA A C 1
ATOM 736 O O . ALA A 1 94 ? 11.038 3.430 -5.012 1.00 77.38 94 ALA A O 1
ATOM 737 N N . ARG A 1 95 ? 12.676 2.077 -4.268 1.00 82.19 95 ARG A N 1
ATOM 738 C CA . ARG A 1 95 ? 12.031 1.756 -2.992 1.00 82.19 95 ARG A CA 1
ATOM 739 C C . ARG A 1 95 ? 11.910 2.976 -2.082 1.00 82.19 95 ARG A C 1
ATOM 741 O O . ARG A 1 95 ? 10.847 3.170 -1.497 1.00 82.19 95 ARG A O 1
ATOM 748 N N . ALA A 1 96 ? 12.960 3.789 -1.954 1.00 84.50 96 ALA A N 1
ATOM 749 C CA . ALA A 1 96 ? 12.955 4.970 -1.090 1.00 84.50 96 ALA A CA 1
ATOM 750 C C . ALA A 1 96 ? 11.845 5.955 -1.487 1.00 84.50 96 ALA A C 1
ATOM 752 O O . ALA A 1 96 ? 11.051 6.349 -0.636 1.00 84.50 96 ALA A O 1
ATOM 753 N N . ARG A 1 97 ? 11.704 6.241 -2.787 1.00 83.75 97 ARG A N 1
ATOM 754 C CA . ARG A 1 97 ? 10.641 7.119 -3.303 1.00 83.75 97 ARG A CA 1
ATOM 755 C C . ARG A 1 97 ? 9.233 6.609 -3.000 1.00 83.75 97 ARG A C 1
ATOM 757 O O . ARG A 1 97 ? 8.334 7.397 -2.719 1.00 83.75 97 ARG A O 1
ATOM 764 N N . LYS A 1 98 ? 9.007 5.292 -3.069 1.00 83.69 98 LYS A N 1
ATOM 765 C CA . LYS A 1 98 ? 7.696 4.707 -2.738 1.00 83.69 98 LYS A CA 1
ATOM 766 C C . LYS A 1 98 ? 7.412 4.769 -1.240 1.00 83.69 98 LYS A C 1
ATOM 768 O O . LYS A 1 98 ? 6.294 5.103 -0.863 1.00 83.69 98 LYS A O 1
ATOM 773 N N . LEU A 1 99 ? 8.408 4.501 -0.397 1.00 86.06 99 LEU A N 1
ATOM 774 C CA . LEU A 1 99 ? 8.256 4.640 1.053 1.00 86.06 99 LEU A CA 1
ATOM 775 C C . LEU A 1 99 ? 7.946 6.083 1.454 1.00 86.06 99 LEU A C 1
ATOM 777 O O . LEU A 1 99 ? 7.042 6.300 2.252 1.00 86.06 99 LEU A O 1
ATOM 781 N N . GLU A 1 100 ? 8.638 7.053 0.861 1.00 89.12 100 GLU A N 1
ATOM 782 C CA . GLU A 1 100 ? 8.374 8.477 1.075 1.00 89.12 100 GLU A CA 1
ATOM 783 C C . GLU A 1 100 ? 6.951 8.857 0.640 1.00 89.12 100 GLU A C 1
ATOM 785 O O . GLU A 1 100 ? 6.210 9.464 1.411 1.00 89.12 100 GLU A O 1
ATOM 790 N N . LYS A 1 101 ? 6.517 8.410 -0.549 1.00 89.88 101 LYS A N 1
ATOM 791 C CA . LYS A 1 101 ? 5.162 8.659 -1.069 1.00 89.88 101 LYS A CA 1
ATOM 792 C C . LYS A 1 101 ? 4.066 8.209 -0.096 1.00 89.88 101 LYS A C 1
ATOM 794 O O . LYS A 1 101 ? 3.066 8.909 0.052 1.00 89.88 101 LYS A O 1
ATOM 799 N N . TYR A 1 102 ? 4.213 7.037 0.521 1.00 90.62 102 TYR A N 1
ATOM 800 C CA . TYR A 1 102 ? 3.187 6.475 1.408 1.00 90.62 102 TYR A CA 1
ATOM 801 C C . TYR A 1 102 ? 3.418 6.764 2.894 1.00 90.62 102 TYR A C 1
ATOM 803 O O . TYR A 1 102 ? 2.563 6.391 3.697 1.00 90.62 102 TYR A O 1
ATOM 811 N N . ALA A 1 103 ? 4.498 7.452 3.278 1.00 90.19 103 ALA A N 1
ATOM 812 C CA . ALA A 1 103 ? 4.770 7.773 4.678 1.00 90.19 103 ALA A CA 1
ATOM 813 C C . ALA A 1 103 ? 3.597 8.506 5.366 1.00 90.19 103 ALA A C 1
ATOM 815 O O . ALA A 1 103 ? 3.142 8.012 6.399 1.00 90.19 103 ALA A O 1
ATOM 816 N N . PRO A 1 104 ? 2.976 9.550 4.772 1.00 91.81 104 PRO A N 1
ATOM 817 C CA . PRO A 1 104 ? 1.841 10.231 5.406 1.00 91.81 104 PRO A CA 1
ATOM 818 C C . PRO A 1 104 ? 0.613 9.327 5.604 1.00 91.81 104 PRO A C 1
ATOM 820 O O . PRO A 1 104 ? -0.115 9.442 6.594 1.00 91.81 104 PRO A O 1
ATOM 823 N N . LEU A 1 105 ? 0.378 8.397 4.670 1.00 91.31 105 LEU A N 1
ATOM 824 C CA . LEU A 1 105 ? -0.691 7.403 4.789 1.00 91.31 105 LEU A CA 1
ATOM 825 C C . LEU A 1 105 ? -0.384 6.408 5.913 1.00 91.31 105 LEU A C 1
ATOM 827 O O . LEU A 1 105 ? -1.264 6.104 6.717 1.00 91.31 105 LEU A O 1
ATOM 831 N N . ALA A 1 106 ? 0.858 5.928 5.995 1.00 91.06 106 ALA A N 1
ATOM 832 C CA . ALA A 1 106 ? 1.282 5.030 7.059 1.00 91.06 106 ALA A CA 1
ATOM 833 C C . ALA A 1 106 ? 1.151 5.688 8.437 1.00 91.06 106 ALA A C 1
ATOM 835 O O . ALA A 1 106 ? 0.657 5.049 9.362 1.00 91.06 106 ALA A O 1
ATOM 836 N N . ASP A 1 107 ? 1.509 6.962 8.567 1.00 93.62 107 ASP A N 1
ATOM 837 C CA . ASP A 1 107 ? 1.404 7.692 9.831 1.00 93.62 107 ASP A CA 1
ATOM 838 C C . ASP A 1 107 ? -0.056 7.919 10.239 1.00 93.62 107 ASP A C 1
ATOM 840 O O . ASP A 1 107 ? -0.417 7.697 11.395 1.00 93.62 107 ASP A O 1
ATOM 844 N N . THR A 1 108 ? -0.932 8.230 9.279 1.00 92.88 108 THR A N 1
ATOM 845 C CA . THR A 1 108 ? -2.384 8.331 9.514 1.00 92.88 108 THR A CA 1
ATOM 846 C C . THR A 1 108 ? -2.974 7.010 10.019 1.00 92.88 108 THR A C 1
ATOM 848 O O . THR A 1 108 ? -3.806 6.992 10.928 1.00 92.88 108 THR A O 1
ATOM 851 N N . LEU A 1 109 ? -2.559 5.886 9.432 1.00 92.06 109 LEU A N 1
ATOM 852 C CA . LEU A 1 109 ? -3.019 4.553 9.825 1.00 92.06 109 LEU A CA 1
ATOM 853 C C . LEU A 1 109 ? -2.453 4.135 11.192 1.00 92.06 109 LEU A C 1
ATOM 855 O O . LEU A 1 109 ? -3.186 3.591 12.019 1.00 92.06 109 LEU A O 1
ATOM 859 N N . ARG A 1 110 ? -1.188 4.460 11.477 1.00 94.31 110 ARG A N 1
ATOM 860 C CA . ARG A 1 110 ? -0.567 4.243 12.794 1.00 94.31 110 ARG A CA 1
ATOM 861 C C . ARG A 1 110 ? -1.244 5.049 13.892 1.00 94.31 110 ARG A C 1
ATOM 863 O O . ARG A 1 110 ? -1.517 4.500 14.954 1.00 94.31 110 ARG A O 1
ATOM 870 N N . ALA A 1 111 ? -1.604 6.303 13.623 1.00 93.00 111 ALA A N 1
ATOM 871 C CA . ALA A 1 111 ? -2.370 7.133 14.554 1.00 93.00 111 ALA A CA 1
ATOM 872 C C . ALA A 1 111 ? -3.749 6.530 14.889 1.00 93.00 111 ALA A C 1
ATOM 874 O O . ALA A 1 111 ? -4.288 6.763 15.967 1.00 93.00 111 ALA A O 1
ATOM 8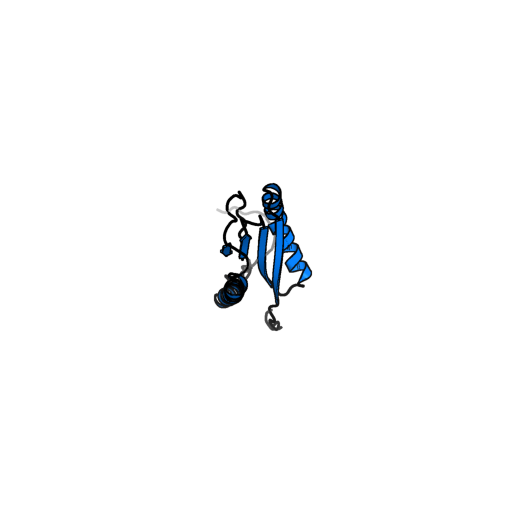75 N N . LYS A 1 112 ? -4.302 5.698 13.997 1.00 90.81 112 LYS A N 1
ATOM 876 C CA . LYS A 1 112 ? -5.546 4.935 14.211 1.00 90.81 112 LYS A CA 1
ATOM 877 C C . LYS A 1 112 ? -5.330 3.605 14.949 1.00 90.81 112 LYS A C 1
ATOM 879 O O . LYS A 1 112 ? -6.280 2.850 15.158 1.00 90.81 112 LYS A O 1
ATOM 884 N N . GLY A 1 113 ? -4.097 3.327 15.371 1.00 93.12 113 GLY A N 1
ATOM 885 C CA . GLY A 1 113 ? -3.719 2.142 16.133 1.00 93.12 113 GLY A CA 1
ATOM 886 C C . GLY A 1 113 ? -3.427 0.911 15.279 1.00 93.12 113 GLY A C 1
ATOM 887 O O . GLY A 1 113 ? -3.496 -0.194 15.810 1.00 93.12 113 GLY A O 1
ATOM 888 N N . TYR A 1 114 ? -3.143 1.082 13.983 1.00 93.69 114 TYR A N 1
ATOM 889 C CA . TYR A 1 114 ? -2.682 -0.014 13.133 1.00 93.69 114 TYR A CA 1
ATOM 890 C C . TYR A 1 114 ? -1.157 -0.144 13.155 1.00 93.69 114 TYR A C 1
ATOM 892 O O . TYR A 1 114 ? -0.431 0.845 13.047 1.00 93.69 114 TYR A O 1
ATOM 900 N N . GLU A 1 115 ? -0.656 -1.375 13.186 1.00 94.25 115 GLU A N 1
ATOM 901 C CA . GLU A 1 115 ? 0.712 -1.662 12.765 1.00 94.25 115 GLU A CA 1
ATOM 902 C C 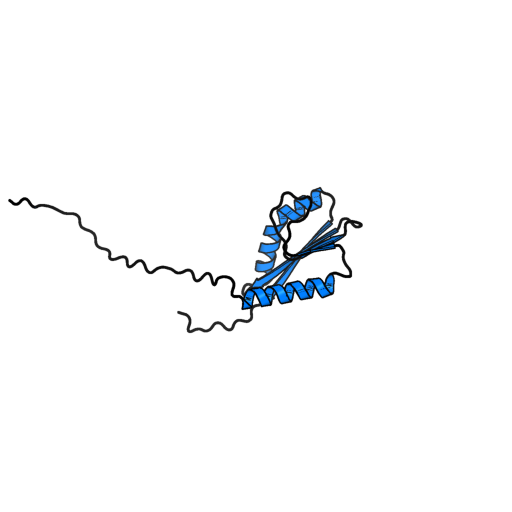. GLU A 1 115 ? 0.776 -1.592 11.234 1.00 94.25 115 GLU A C 1
ATOM 904 O O . GLU A 1 115 ? 0.067 -2.324 10.542 1.00 94.25 115 GLU A O 1
ATOM 909 N N . VAL A 1 116 ? 1.628 -0.719 10.689 1.00 92.44 116 VAL A N 1
ATOM 910 C CA . VAL A 1 116 ? 1.754 -0.533 9.235 1.00 92.44 116 VAL A CA 1
ATOM 911 C C . VAL A 1 116 ? 3.132 -0.953 8.753 1.00 92.44 116 VAL A C 1
ATOM 913 O O . VAL A 1 116 ? 4.142 -0.335 9.112 1.00 92.44 116 VAL A O 1
ATOM 916 N N . GLN A 1 117 ? 3.152 -1.956 7.877 1.00 91.81 117 GLN A N 1
ATOM 917 C CA . GLN A 1 117 ? 4.337 -2.405 7.157 1.00 91.81 117 GLN A CA 1
ATOM 918 C C . GLN A 1 117 ? 4.269 -1.941 5.701 1.00 91.81 117 GLN A C 1
ATOM 920 O O . GLN A 1 117 ? 3.249 -2.104 5.037 1.00 91.81 117 GLN A O 1
ATOM 925 N N . MET A 1 118 ? 5.364 -1.368 5.198 1.00 89.56 118 MET A N 1
ATOM 926 C CA . MET A 1 118 ? 5.463 -0.910 3.811 1.00 89.56 118 MET A CA 1
ATOM 927 C C . MET A 1 118 ? 6.539 -1.696 3.061 1.00 89.56 118 MET A C 1
ATOM 929 O O . MET A 1 118 ? 7.718 -1.688 3.429 1.00 89.56 118 MET A O 1
ATOM 933 N N . GLY A 1 119 ? 6.122 -2.365 1.991 1.00 83.38 119 GLY A N 1
ATOM 934 C CA . GLY A 1 119 ? 6.967 -3.101 1.063 1.00 83.38 119 GLY A CA 1
ATOM 935 C C . GLY A 1 119 ? 6.956 -2.468 -0.326 1.00 83.38 119 GLY A C 1
ATOM 936 O O . GLY A 1 119 ? 5.960 -1.895 -0.759 1.00 83.38 119 GLY A O 1
ATOM 937 N N . ALA A 1 120 ? 8.071 -2.602 -1.040 1.00 81.19 120 ALA A N 1
ATOM 938 C CA . ALA A 1 120 ? 8.143 -2.296 -2.463 1.00 81.19 120 ALA A CA 1
ATOM 939 C C . ALA A 1 120 ? 8.759 -3.494 -3.184 1.00 81.19 120 ALA A C 1
ATOM 941 O O . ALA A 1 120 ? 9.799 -4.003 -2.757 1.00 81.19 120 ALA A O 1
ATOM 942 N N . LEU A 1 121 ? 8.111 -3.938 -4.256 1.00 77.62 121 LEU A N 1
ATOM 943 C CA . LEU A 1 121 ? 8.594 -4.990 -5.139 1.00 77.62 121 LEU A CA 1
ATOM 944 C C . LEU A 1 121 ? 9.028 -4.348 -6.447 1.00 77.62 121 LEU A C 1
ATOM 946 O O . LEU A 1 121 ? 8.192 -3.942 -7.249 1.00 77.62 121 LEU A O 1
ATOM 950 N N . THR A 1 122 ? 10.336 -4.262 -6.666 1.00 69.44 122 THR A N 1
ATOM 951 C CA . THR A 1 122 ? 10.869 -3.772 -7.937 1.00 69.44 122 THR A CA 1
ATOM 952 C C . THR A 1 122 ? 11.118 -4.941 -8.876 1.00 69.44 122 THR A C 1
ATOM 954 O O . THR A 1 122 ? 11.911 -5.835 -8.579 1.00 69.44 122 THR A O 1
ATOM 957 N N . VAL A 1 123 ? 10.484 -4.905 -10.038 1.00 69.88 123 VAL A N 1
ATOM 958 C CA . VAL A 1 123 ? 10.796 -5.759 -11.177 1.00 69.88 123 VAL A CA 1
ATOM 959 C C . VAL A 1 123 ? 11.706 -4.966 -12.104 1.00 69.88 123 VAL A C 1
ATOM 961 O O . VAL A 1 123 ? 11.351 -3.897 -12.594 1.00 69.88 123 VAL A O 1
ATOM 964 N N . ARG A 1 124 ? 12.924 -5.457 -12.322 1.00 63.78 124 ARG A N 1
ATOM 965 C CA . ARG A 1 124 ? 13.861 -4.792 -13.227 1.00 63.78 124 ARG A CA 1
ATOM 966 C C . ARG A 1 124 ? 13.422 -5.040 -14.666 1.00 63.78 124 ARG A C 1
ATOM 968 O O . ARG A 1 124 ? 13.367 -6.189 -15.099 1.00 63.78 124 ARG A O 1
ATOM 975 N N . ALA A 1 125 ? 13.173 -3.973 -15.418 1.00 62.22 125 ALA A N 1
ATOM 976 C CA . ALA A 1 125 ? 13.052 -4.084 -16.865 1.00 62.22 125 ALA A CA 1
ATOM 977 C C . ALA A 1 125 ? 14.453 -4.323 -17.448 1.00 62.22 125 ALA A C 1
ATOM 979 O O . ALA A 1 125 ? 15.282 -3.414 -17.495 1.00 62.22 125 ALA A O 1
ATOM 980 N N . LEU A 1 126 ? 14.747 -5.555 -17.866 1.00 52.03 126 LEU A N 1
ATOM 981 C CA . LEU A 1 126 ? 15.913 -5.845 -18.701 1.00 52.03 126 LEU A CA 1
ATOM 982 C C . LEU A 1 126 ? 15.580 -5.452 -20.145 1.00 52.03 126 LEU A C 1
ATOM 984 O O . LEU A 1 126 ? 15.362 -6.307 -20.995 1.00 52.03 126 LEU A O 1
ATOM 988 N N . SER A 1 127 ? 15.491 -4.156 -20.430 1.00 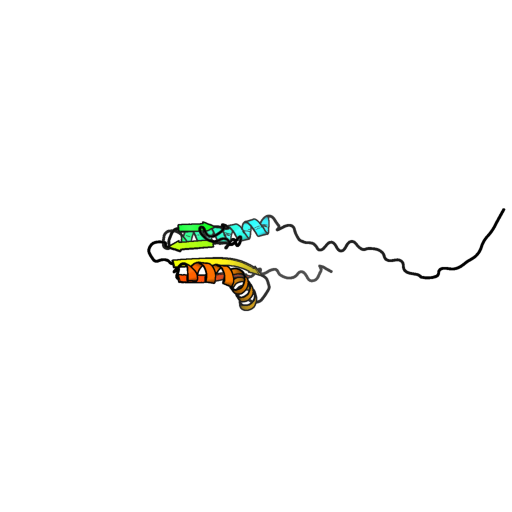49.25 127 SER A N 1
ATOM 989 C CA . SER A 1 127 ? 15.570 -3.694 -21.814 1.00 49.25 127 SER A CA 1
ATOM 990 C C . SER A 1 127 ? 17.046 -3.560 -22.177 1.00 49.25 127 SER A C 1
ATOM 992 O O . SER A 1 127 ? 17.752 -2.759 -21.558 1.00 49.25 127 SER A O 1
ATOM 994 N N . ALA A 1 128 ? 17.519 -4.309 -23.176 1.00 48.03 128 ALA A N 1
ATOM 995 C CA . ALA A 1 128 ? 18.697 -3.881 -23.921 1.00 48.03 128 ALA A CA 1
ATOM 996 C C . ALA A 1 128 ? 18.377 -2.484 -24.472 1.00 48.03 128 ALA A C 1
ATOM 998 O O . ALA A 1 128 ? 17.366 -2.308 -25.152 1.00 48.03 128 ALA A O 1
ATOM 999 N N . ARG A 1 129 ? 19.168 -1.472 -24.106 1.00 48.81 129 ARG A N 1
ATOM 1000 C CA . ARG A 1 129 ? 19.114 -0.189 -24.809 1.00 48.81 129 ARG A CA 1
ATOM 1001 C C . ARG A 1 129 ? 19.543 -0.469 -26.245 1.00 48.81 129 ARG A C 1
ATOM 1003 O O . ARG A 1 129 ? 20.659 -0.942 -26.438 1.00 48.81 129 ARG A O 1
ATOM 1010 N N . ASP A 1 130 ? 18.678 -0.189 -27.209 1.00 46.50 130 ASP A N 1
ATOM 1011 C CA . ASP A 1 130 ? 19.104 -0.050 -28.597 1.00 46.50 130 ASP A CA 1
ATOM 1012 C C . ASP A 1 130 ? 19.884 1.276 -28.709 1.00 46.50 130 ASP A C 1
ATOM 1014 O O . ASP A 1 130 ? 19.319 2.327 -28.384 1.00 46.50 130 ASP A O 1
ATOM 1018 N N . PRO A 1 131 ? 21.180 1.261 -29.068 1.00 50.69 131 PRO A N 1
ATOM 1019 C CA . PRO A 1 131 ? 21.959 2.480 -29.249 1.00 50.69 131 PRO A CA 1
ATOM 1020 C C . PRO A 1 131 ? 21.502 3.331 -30.447 1.00 50.69 131 PRO A C 1
ATOM 1022 O O . PRO A 1 131 ? 21.947 4.466 -30.552 1.00 50.69 131 PRO A O 1
ATOM 1025 N N . CYS A 1 132 ? 20.615 2.838 -31.320 1.00 44.78 132 CYS A N 1
ATOM 1026 C CA . CYS A 1 132 ? 20.173 3.559 -32.520 1.00 44.78 132 CYS A CA 1
ATOM 1027 C C . CYS A 1 132 ? 18.961 4.486 -32.329 1.00 44.78 132 CYS A C 1
ATOM 1029 O O . CYS A 1 132 ? 18.397 4.951 -33.315 1.00 44.78 132 CYS A O 1
ATOM 1031 N N . ASN A 1 133 ? 18.543 4.771 -31.096 1.00 43.06 133 ASN A N 1
ATOM 1032 C CA . ASN A 1 133 ? 17.409 5.660 -30.838 1.00 43.06 133 ASN A CA 1
ATOM 1033 C C . ASN A 1 133 ? 17.884 7.079 -30.459 1.00 43.06 133 ASN A C 1
ATOM 1035 O O . ASN A 1 133 ? 17.647 7.526 -29.331 1.00 43.06 133 ASN A O 1
ATOM 1039 N N . GLU A 1 134 ? 18.577 7.738 -31.397 1.00 42.50 134 GLU A N 1
ATOM 1040 C CA . GLU A 1 134 ? 18.883 9.184 -31.404 1.00 42.50 134 GLU A CA 1
ATOM 1041 C C . GLU A 1 134 ? 17.937 9.952 -32.336 1.00 42.50 134 GLU A C 1
ATOM 1043 O O . GLU A 1 134 ? 17.655 9.449 -33.448 1.00 42.50 134 GLU A O 1
#

Sequence (134 aa):
MGGVLLEGDQTKETREGIKVKSCIPYSRAWQLHYNTIQNRLVRDIAPRLGEISVNCTIPGTDSQLRPDIAITDKAQKKIILVDVMVSSETFREARARKLEKYAPLADTLRAKGYEVQMGALTVRALSARDPCNE

Foldseek 3Di:
DDDDDDDDDDDDDDPPPPPPPPPVVCPPVNVVVQVVVLVVCCVVPVVPQADKDAQDDDPPDPDPDGARIWHADPVQLEIEGEHEAEDQDDPVVVQVVVCVVCVVVCVVSVVVVHHYHYYYHYDYPPDDPDPPPD

pLDDT: mean 71.21, std 20.89, range [29.38, 94.31]

Secondary structure (DSSP, 8-state):
---------------------------HHHHHHHHHHHHHHHHHHHHHHSEEEES-PPTT-------SEEEEETTTTEEEEEEEEEESS-HHHHHHHHHHHHHHHHHHHHHTT-EEEEEEEEEE--PPPPTT--

Organism: NCBI:txid74926